Protein AF-Q9PQ73-F1 (af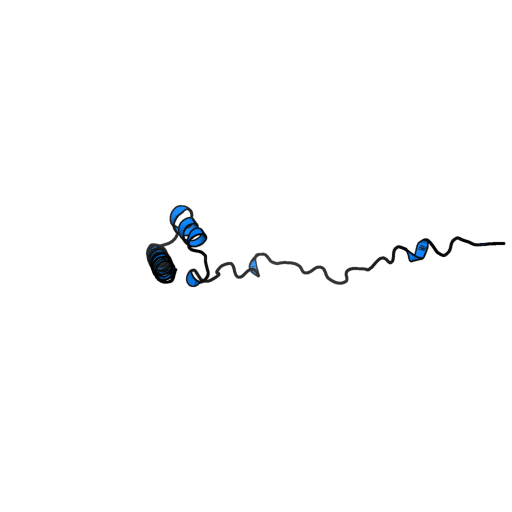db_monomer_lite)

Secondary structure (DSSP, 8-state):
---TTSSSTTS-------------GGGS-----GGGS-HHHHHHHHHHS---HHHHHHHHHHHHHHHHH-

Sequence (70 aa):
MSDKKSDFEKLFERSKVQETSIFDINDIDEQKPYEEHSIEELSYILEYEKIDKKTREKIKKIIKEKQQNL

Foldseek 3Di:
DDPPPPPVVVVDDPDDPPDDDDDDPVVPPVCDDLLPDDLVVLVCCLPPNDDDPVVNVVSVVSNVVVVVVD

Structure (mmCIF, N/CA/C/O backbone):
data_AF-Q9PQ73-F1
#
_entry.id   AF-Q9PQ73-F1
#
loop_
_atom_site.group_PDB
_atom_site.id
_atom_site.type_symbol
_atom_site.label_atom_id
_atom_site.label_alt_id
_atom_site.label_comp_id
_atom_site.label_asym_id
_atom_site.label_entity_id
_atom_site.label_seq_id
_atom_site.pdbx_PDB_ins_code
_atom_site.Cartn_x
_atom_site.Cartn_y
_atom_site.Cartn_z
_atom_site.occupancy
_atom_site.B_iso_or_equiv
_atom_site.auth_seq_id
_atom_site.auth_comp_id
_atom_site.auth_asym_id
_atom_site.auth_atom_id
_atom_site.pdbx_PDB_model_num
ATOM 1 N N . MET A 1 1 ? 57.518 -45.542 -8.273 1.00 43.84 1 MET A N 1
ATOM 2 C CA . MET A 1 1 ? 57.584 -44.603 -7.135 1.00 43.84 1 MET A CA 1
ATOM 3 C C . MET A 1 1 ? 56.310 -43.781 -7.168 1.00 43.84 1 MET A C 1
ATOM 5 O O . MET A 1 1 ? 55.895 -43.408 -8.251 1.00 43.84 1 MET A O 1
ATOM 9 N N . SER A 1 2 ? 55.628 -43.649 -6.031 1.00 53.88 2 SER A N 1
ATOM 10 C CA . SER A 1 2 ? 54.261 -43.128 -5.932 1.00 53.88 2 SER A CA 1
ATOM 11 C C . SER A 1 2 ? 54.145 -41.642 -6.266 1.00 53.88 2 SER A C 1
ATOM 13 O O . SER A 1 2 ? 54.412 -40.800 -5.410 1.00 53.88 2 SER A O 1
ATOM 15 N N . ASP A 1 3 ? 53.608 -41.327 -7.440 1.00 57.62 3 ASP A N 1
ATOM 16 C CA . ASP A 1 3 ? 53.042 -40.012 -7.748 1.00 57.62 3 ASP A CA 1
ATOM 17 C C . ASP A 1 3 ? 51.657 -39.877 -7.090 1.00 57.62 3 ASP A C 1
ATOM 19 O O . ASP A 1 3 ? 50.612 -39.844 -7.733 1.00 57.62 3 ASP A O 1
ATOM 23 N N . LYS A 1 4 ? 51.636 -39.806 -5.753 1.00 57.19 4 LYS A N 1
ATOM 24 C CA . LYS A 1 4 ? 50.441 -39.491 -4.943 1.00 57.19 4 LYS A CA 1
ATOM 25 C C . LYS A 1 4 ? 50.081 -37.994 -5.016 1.00 57.19 4 LYS A C 1
ATOM 27 O O . LYS A 1 4 ? 49.826 -37.362 -3.996 1.00 57.19 4 LYS A O 1
ATOM 32 N N . LYS A 1 5 ? 50.091 -37.397 -6.211 1.00 57.81 5 LYS A N 1
ATOM 33 C CA . LYS A 1 5 ? 49.678 -35.995 -6.426 1.00 57.81 5 LYS A CA 1
ATOM 34 C C . LYS A 1 5 ? 48.350 -35.836 -7.172 1.00 57.81 5 LYS A C 1
ATOM 36 O O . LYS A 1 5 ? 47.942 -34.709 -7.403 1.00 57.81 5 LYS A O 1
ATOM 41 N N . SER A 1 6 ? 47.652 -36.923 -7.504 1.00 60.84 6 SER A N 1
ATOM 42 C CA . SER A 1 6 ? 46.461 -36.839 -8.365 1.00 60.84 6 SER A CA 1
ATOM 43 C C . SER A 1 6 ? 45.127 -36.626 -7.636 1.00 60.84 6 SER A C 1
ATOM 45 O O . SER A 1 6 ? 44.165 -36.219 -8.286 1.00 60.84 6 SER A O 1
ATOM 47 N N . ASP A 1 7 ? 45.022 -36.900 -6.333 1.00 61.94 7 ASP A N 1
ATOM 48 C CA . ASP A 1 7 ? 43.698 -36.922 -5.684 1.00 61.94 7 ASP A CA 1
ATOM 49 C C . ASP A 1 7 ? 43.244 -35.548 -5.176 1.00 61.94 7 ASP A C 1
ATOM 51 O O . ASP A 1 7 ? 42.047 -35.296 -5.061 1.00 61.94 7 ASP A O 1
ATOM 55 N N . PHE A 1 8 ? 44.176 -34.626 -4.915 1.00 60.88 8 PHE A N 1
ATOM 56 C CA . PHE A 1 8 ? 43.830 -33.313 -4.361 1.00 60.88 8 PHE A CA 1
ATOM 57 C C . PHE A 1 8 ? 43.220 -32.368 -5.409 1.00 60.88 8 PHE A C 1
ATOM 59 O 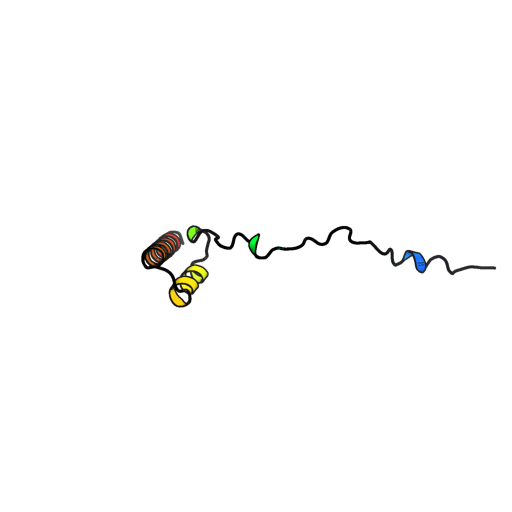O . PHE A 1 8 ? 42.357 -31.558 -5.083 1.00 60.88 8 PHE A O 1
ATOM 66 N N . GLU A 1 9 ? 43.613 -32.499 -6.680 1.00 59.78 9 GLU A N 1
ATOM 67 C CA . GLU A 1 9 ? 43.090 -31.661 -7.772 1.00 59.78 9 GLU A CA 1
ATOM 68 C C . GLU A 1 9 ? 41.627 -31.971 -8.119 1.00 59.78 9 GLU A C 1
ATOM 70 O O . GLU A 1 9 ? 40.933 -31.108 -8.650 1.00 59.78 9 GLU A O 1
ATOM 75 N N . LYS A 1 10 ? 41.121 -33.158 -7.757 1.00 62.00 10 LYS A N 1
ATOM 76 C CA . LYS A 1 10 ? 39.710 -33.526 -7.958 1.00 62.00 10 LYS A CA 1
ATOM 77 C C . LYS A 1 10 ? 38.769 -33.003 -6.875 1.00 62.00 10 LYS A C 1
ATOM 79 O O . LYS A 1 10 ? 37.560 -33.074 -7.055 1.00 62.00 10 LYS A O 1
ATOM 84 N N . LEU A 1 11 ? 39.287 -32.493 -5.754 1.00 70.31 11 LEU A N 1
ATOM 85 C CA . LEU A 1 11 ? 38.434 -32.078 -4.635 1.00 70.31 11 LEU A CA 1
ATOM 86 C C . LEU A 1 11 ? 37.665 -30.780 -4.929 1.00 70.31 11 LEU A C 1
ATOM 88 O O . LEU A 1 11 ? 36.629 -30.525 -4.322 1.00 70.31 11 LEU A O 1
ATOM 92 N N . PHE A 1 12 ? 38.151 -29.971 -5.873 1.00 73.56 12 PHE A N 1
ATOM 93 C CA . PHE A 1 12 ? 37.543 -28.694 -6.228 1.00 73.56 12 PHE A CA 1
ATOM 94 C C . PHE A 1 12 ? 37.317 -28.611 -7.736 1.00 73.56 12 PHE A C 1
ATOM 96 O O . PHE A 1 12 ? 38.112 -28.029 -8.476 1.00 73.56 12 PHE A O 1
ATOM 103 N N . GLU A 1 13 ? 36.199 -29.162 -8.204 1.00 71.88 13 GLU A N 1
ATOM 104 C CA . GLU A 1 13 ? 35.710 -28.854 -9.544 1.00 71.88 13 GLU A CA 1
ATOM 105 C C . GLU A 1 13 ? 35.192 -27.414 -9.573 1.00 71.88 13 GLU A C 1
ATOM 107 O O . GLU A 1 13 ? 34.228 -27.042 -8.901 1.00 71.88 13 GLU A O 1
ATOM 112 N N . ARG A 1 14 ? 35.853 -26.567 -10.364 1.00 72.50 14 ARG A N 1
ATOM 113 C CA . ARG A 1 14 ? 35.374 -25.212 -10.640 1.00 72.50 14 ARG A CA 1
ATOM 114 C C . ARG A 1 14 ? 34.149 -25.306 -11.547 1.00 72.50 14 ARG A C 1
ATOM 116 O O . ARG A 1 14 ? 34.286 -25.310 -12.768 1.00 72.50 14 ARG A O 1
ATOM 123 N N . SER A 1 15 ? 32.957 -25.356 -10.960 1.00 73.44 15 SER A N 1
ATOM 124 C CA . SER A 1 15 ? 31.721 -25.125 -11.709 1.00 73.44 15 SER A CA 1
ATOM 125 C C . SER A 1 15 ? 31.690 -23.670 -12.170 1.00 73.44 15 SER A C 1
ATOM 127 O O . SER A 1 15 ? 31.643 -22.745 -11.360 1.00 73.44 15 SER A O 1
ATOM 129 N N . LYS A 1 16 ? 31.768 -23.454 -13.485 1.00 70.19 16 LYS A N 1
ATOM 130 C CA . LYS A 1 16 ? 31.525 -22.138 -14.078 1.00 70.19 16 LYS A CA 1
ATOM 131 C C . LYS A 1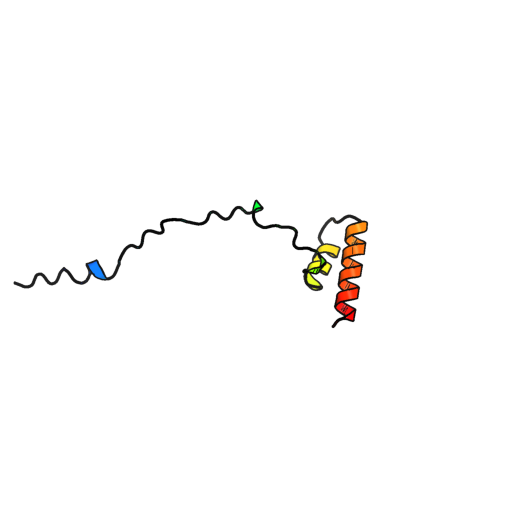 16 ? 30.019 -21.900 -14.082 1.00 70.19 16 LYS A C 1
ATOM 133 O O . LYS A 1 16 ? 29.288 -22.638 -14.736 1.00 70.19 16 LYS A O 1
ATOM 138 N N . VAL A 1 17 ? 29.572 -20.873 -13.368 1.00 71.69 17 VAL A N 1
ATOM 139 C CA . VAL A 1 17 ? 28.198 -20.369 -13.469 1.00 71.69 17 VAL A CA 1
ATOM 140 C C . VAL A 1 17 ? 28.051 -19.770 -14.869 1.00 71.69 17 VAL A C 1
ATOM 142 O O . VAL A 1 17 ? 28.751 -18.815 -15.196 1.00 71.69 17 VAL A O 1
ATOM 145 N N . GLN A 1 18 ? 27.236 -20.394 -15.724 1.00 67.12 18 GLN A N 1
ATOM 146 C CA . GLN A 1 18 ? 27.071 -19.964 -17.119 1.00 67.12 18 GLN A CA 1
ATOM 147 C C . GLN A 1 18 ? 26.266 -18.665 -17.225 1.00 67.12 18 GLN A C 1
ATOM 149 O O . GLN A 1 18 ? 26.531 -17.865 -18.117 1.00 67.12 18 GLN A O 1
ATOM 154 N N . GLU A 1 19 ? 25.335 -18.427 -16.300 1.00 68.88 19 GLU A N 1
ATOM 155 C CA . GLU A 1 19 ? 24.418 -17.292 -16.351 1.00 68.88 19 GLU A CA 1
ATOM 156 C C . GLU A 1 19 ? 24.170 -16.763 -14.937 1.00 68.88 19 GLU A C 1
ATOM 158 O O . GLU A 1 19 ? 23.756 -17.496 -14.039 1.00 68.88 19 GLU A O 1
ATOM 163 N N . THR A 1 20 ? 24.448 -15.481 -14.722 1.00 68.31 20 THR A N 1
ATOM 164 C CA . THR A 1 20 ? 23.965 -14.746 -13.553 1.00 68.31 20 THR A CA 1
ATOM 165 C C . THR A 1 20 ? 22.710 -14.011 -13.990 1.00 68.31 20 THR A C 1
ATOM 167 O O . THR A 1 20 ? 22.807 -13.10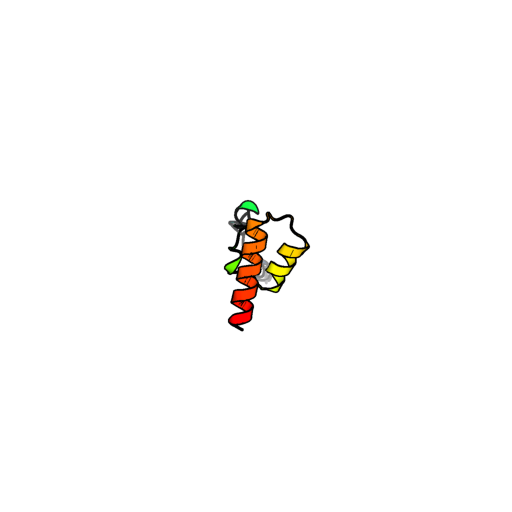7 -14.820 1.00 68.31 20 THR A O 1
ATOM 170 N N . SER A 1 21 ? 21.541 -14.400 -13.476 1.00 73.75 21 SER A N 1
ATOM 171 C CA . SER A 1 21 ? 20.300 -13.664 -13.722 1.00 73.75 21 SER A CA 1
ATOM 172 C C . SER A 1 21 ? 20.491 -12.215 -13.277 1.00 73.75 21 SER A C 1
ATOM 174 O O . SER A 1 21 ? 20.767 -11.945 -12.107 1.00 73.75 21 SER A O 1
ATOM 176 N N . ILE A 1 22 ? 20.411 -11.292 -14.231 1.00 69.94 22 ILE A N 1
ATOM 177 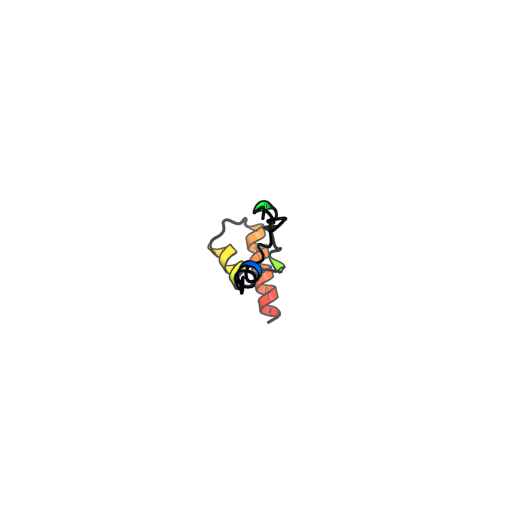C CA . ILE A 1 22 ? 20.407 -9.860 -13.954 1.00 69.94 22 ILE A CA 1
ATOM 178 C C . ILE A 1 22 ? 18.985 -9.549 -13.508 1.00 69.94 22 ILE A C 1
ATOM 180 O O . ILE A 1 22 ? 18.061 -9.604 -14.311 1.00 69.94 22 ILE A O 1
ATOM 184 N N . PHE A 1 23 ? 18.809 -9.300 -12.215 1.00 67.31 23 PHE A N 1
ATOM 185 C CA . PHE A 1 23 ? 17.548 -8.795 -11.694 1.00 67.31 23 PHE A CA 1
ATOM 186 C C . PHE A 1 23 ? 17.448 -7.317 -12.077 1.00 67.31 23 PHE A C 1
ATOM 188 O O . PHE A 1 23 ? 18.218 -6.502 -11.565 1.00 67.31 23 PHE A O 1
ATOM 195 N N . ASP A 1 24 ? 16.545 -6.980 -12.996 1.00 68.00 24 ASP A N 1
ATOM 196 C CA . ASP A 1 24 ? 16.148 -5.593 -13.212 1.00 68.00 24 ASP A CA 1
ATOM 197 C C . ASP A 1 24 ? 15.140 -5.222 -12.118 1.00 68.00 24 ASP A C 1
ATOM 199 O O . ASP A 1 24 ? 14.137 -5.905 -11.920 1.00 68.00 24 ASP A O 1
ATOM 203 N N . ILE A 1 25 ? 15.416 -4.158 -11.366 1.00 65.75 25 ILE A N 1
ATOM 204 C CA . ILE A 1 25 ? 14.495 -3.680 -10.327 1.00 65.75 25 ILE A CA 1
ATOM 205 C C . ILE A 1 25 ? 13.151 -3.249 -10.929 1.00 65.75 25 ILE A C 1
ATOM 207 O O . ILE A 1 25 ? 12.137 -3.333 -10.252 1.00 65.75 25 ILE A O 1
ATOM 211 N N . ASN A 1 26 ? 13.134 -2.877 -12.214 1.00 63.31 26 ASN A N 1
ATOM 212 C CA . ASN A 1 26 ? 11.914 -2.531 -12.938 1.00 63.31 26 ASN A CA 1
ATOM 213 C C . ASN A 1 26 ? 11.080 -3.762 -13.350 1.00 63.31 26 ASN A C 1
ATOM 215 O O . ASN A 1 26 ? 9.909 -3.594 -13.682 1.00 63.31 26 ASN A O 1
ATOM 219 N N . ASP A 1 27 ? 11.661 -4.974 -13.346 1.00 62.38 27 ASP A N 1
ATOM 220 C CA . ASP A 1 27 ? 10.929 -6.237 -13.576 1.00 62.38 27 ASP A CA 1
ATOM 221 C C . ASP A 1 27 ? 10.183 -6.704 -12.319 1.00 62.38 27 ASP A C 1
ATOM 223 O O . ASP A 1 27 ? 9.317 -7.583 -12.386 1.00 62.38 27 ASP A O 1
ATOM 227 N N . ILE A 1 28 ? 10.503 -6.128 -11.156 1.00 57.91 28 ILE A N 1
ATOM 228 C CA . ILE A 1 28 ? 9.619 -6.228 -10.005 1.00 57.91 28 ILE A CA 1
ATOM 229 C C . ILE A 1 28 ? 8.402 -5.403 -10.392 1.00 57.91 28 ILE A C 1
ATOM 231 O O . ILE A 1 28 ? 8.471 -4.182 -10.463 1.00 57.91 28 ILE A O 1
ATOM 235 N N . ASP A 1 29 ? 7.299 -6.082 -10.685 1.00 56.81 29 ASP A N 1
ATOM 236 C CA . ASP A 1 29 ? 5.992 -5.459 -10.832 1.00 56.81 29 ASP A CA 1
ATOM 237 C C . ASP A 1 29 ? 5.661 -4.805 -9.475 1.00 56.81 29 ASP A C 1
ATOM 239 O O . ASP A 1 29 ? 5.096 -5.425 -8.573 1.00 56.81 29 ASP A O 1
ATOM 243 N N . GLU A 1 30 ? 6.150 -3.575 -9.269 1.00 57.75 30 GLU A N 1
ATOM 244 C CA . GLU A 1 30 ? 6.144 -2.857 -7.985 1.00 57.75 30 GLU A CA 1
ATOM 245 C C . GLU A 1 30 ? 4.717 -2.597 -7.485 1.00 57.75 30 GLU A C 1
ATOM 247 O O . GLU A 1 30 ? 4.512 -2.192 -6.343 1.00 57.75 30 GLU A O 1
ATOM 252 N N . GLN A 1 31 ? 3.706 -2.848 -8.316 1.00 62.12 31 GLN A N 1
ATOM 253 C CA . GLN A 1 31 ? 2.314 -2.572 -8.004 1.00 62.12 31 GLN A CA 1
ATOM 254 C C . GLN A 1 31 ? 1.529 -3.858 -7.802 1.00 62.12 31 GLN A C 1
ATOM 256 O O . GLN A 1 31 ? 0.519 -4.112 -8.463 1.00 62.12 31 GLN A O 1
ATOM 261 N N . LYS A 1 32 ? 1.951 -4.647 -6.811 1.00 72.00 32 LYS A N 1
ATOM 262 C CA . LYS A 1 32 ? 1.056 -5.628 -6.201 1.00 72.00 32 LYS A CA 1
ATOM 263 C C . LYS A 1 32 ? -0.284 -4.933 -5.883 1.00 72.00 32 LYS A C 1
ATOM 265 O O . LYS A 1 32 ? -0.281 -3.843 -5.301 1.00 72.00 32 LYS A O 1
ATOM 270 N N . PRO A 1 33 ? -1.440 -5.499 -6.276 1.00 83.44 33 PRO A N 1
ATOM 271 C CA . PRO A 1 33 ? -2.724 -4.866 -6.003 1.00 83.44 33 PRO A CA 1
ATOM 272 C C . PRO A 1 33 ? -2.891 -4.619 -4.500 1.00 83.44 33 PRO A C 1
ATOM 274 O O . PRO A 1 33 ? -2.592 -5.501 -3.693 1.00 83.44 33 PRO A O 1
ATOM 277 N N . TYR A 1 34 ? -3.414 -3.452 -4.104 1.00 84.50 34 TYR A N 1
ATOM 278 C CA . TYR A 1 34 ? -3.688 -3.118 -2.694 1.00 84.50 34 TYR A CA 1
ATOM 279 C C . TYR A 1 34 ? -4.489 -4.212 -1.965 1.00 84.50 34 TYR A C 1
ATOM 281 O O . TYR A 1 34 ? -4.340 -4.423 -0.767 1.00 84.50 34 TYR A O 1
ATOM 289 N N . GLU A 1 35 ? -5.327 -4.945 -2.690 1.00 86.25 35 GLU A N 1
ATOM 290 C CA . GLU A 1 35 ? -6.122 -6.063 -2.197 1.00 86.25 35 GLU A CA 1
ATOM 291 C C . GLU A 1 35 ? -5.272 -7.221 -1.647 1.00 86.25 35 GLU A C 1
ATOM 293 O O . GLU A 1 35 ? -5.707 -7.934 -0.740 1.00 86.25 35 GLU A O 1
ATOM 298 N N . GLU A 1 36 ? -4.046 -7.397 -2.131 1.00 86.88 36 GLU A N 1
ATOM 299 C CA . GLU A 1 36 ? -3.145 -8.469 -1.710 1.00 86.88 36 GLU A CA 1
ATOM 300 C C . GLU A 1 36 ? -2.167 -8.053 -0.597 1.00 86.88 36 GLU A C 1
ATOM 302 O O . GLU A 1 36 ? -1.494 -8.912 -0.023 1.00 86.88 36 GLU A O 1
ATOM 307 N N . HIS A 1 37 ? -2.097 -6.763 -0.266 1.00 87.44 37 HIS A N 1
ATOM 308 C CA . HIS A 1 37 ? -1.276 -6.250 0.831 1.00 87.44 37 HIS A CA 1
ATOM 309 C C . HIS A 1 37 ? -1.866 -6.592 2.201 1.00 87.44 37 HIS A C 1
ATOM 311 O O . HIS A 1 37 ? -3.087 -6.695 2.364 1.00 87.44 37 HIS A O 1
ATOM 317 N N . SER A 1 38 ? -1.022 -6.770 3.214 1.00 89.81 38 SER A N 1
ATOM 318 C CA . SER A 1 38 ? -1.490 -6.971 4.589 1.00 89.81 38 SER A CA 1
ATOM 319 C C . SER A 1 38 ? -2.149 -5.697 5.143 1.00 89.81 38 SER A C 1
ATOM 321 O O . SER A 1 38 ? -1.960 -4.597 4.624 1.00 89.81 38 SER A O 1
ATOM 323 N N . ILE A 1 39 ? -2.941 -5.818 6.215 1.00 91.00 39 ILE A N 1
ATOM 324 C CA . ILE A 1 39 ? -3.527 -4.637 6.876 1.00 91.00 39 ILE A CA 1
ATOM 325 C C . ILE A 1 39 ? -2.421 -3.682 7.361 1.00 91.00 39 ILE A C 1
ATOM 327 O O . ILE A 1 39 ? -2.596 -2.465 7.308 1.00 91.00 39 ILE A O 1
ATOM 331 N N . GLU A 1 40 ? -1.285 -4.223 7.802 1.00 91.69 40 GLU A N 1
ATOM 332 C CA . GLU A 1 40 ? -0.126 -3.464 8.283 1.00 91.69 40 GLU A CA 1
ATOM 333 C C . GLU A 1 40 ? 0.540 -2.689 7.141 1.00 91.69 40 GLU A C 1
ATOM 335 O O . GLU A 1 40 ? 0.746 -1.484 7.268 1.00 91.69 40 GLU A O 1
ATOM 340 N N . GLU A 1 41 ? 0.779 -3.338 5.997 1.00 89.44 41 GLU A N 1
ATOM 341 C CA . GLU A 1 41 ? 1.323 -2.698 4.790 1.00 89.44 41 GLU A CA 1
ATOM 342 C C . GLU A 1 41 ? 0.395 -1.590 4.279 1.00 89.44 41 GLU A C 1
ATOM 344 O O . GLU A 1 41 ? 0.828 -0.476 3.998 1.00 89.44 41 GLU A O 1
ATOM 349 N N . LEU A 1 42 ? -0.912 -1.858 4.225 1.00 91.81 42 LEU A N 1
ATOM 350 C CA . LEU A 1 42 ? -1.904 -0.863 3.824 1.00 91.81 42 LEU A CA 1
ATOM 351 C C . LEU A 1 42 ? -1.966 0.324 4.793 1.00 91.81 42 LEU A C 1
ATOM 353 O O . LEU A 1 42 ? -2.146 1.464 4.364 1.00 91.81 42 LEU A O 1
ATOM 357 N N . SER A 1 43 ? -1.812 0.073 6.094 1.00 91.25 43 SER A N 1
ATOM 358 C CA . SER A 1 43 ? -1.762 1.131 7.109 1.00 91.25 43 SER A CA 1
ATOM 359 C C . SER A 1 43 ? -0.494 1.973 6.971 1.00 91.25 43 SER A C 1
ATOM 361 O O . SER A 1 43 ? -0.576 3.197 7.037 1.00 91.25 43 SER A O 1
ATOM 363 N N . TYR A 1 44 ? 0.646 1.337 6.685 1.00 92.75 44 TYR A N 1
ATOM 364 C CA . TYR A 1 44 ? 1.900 2.023 6.384 1.00 92.75 44 TYR A CA 1
ATOM 365 C C . TYR A 1 44 ? 1.750 2.959 5.176 1.00 92.75 44 TYR A C 1
ATOM 367 O O . TYR A 1 44 ? 2.085 4.139 5.265 1.00 92.75 44 TYR A O 1
ATOM 375 N N . ILE A 1 45 ? 1.149 2.482 4.081 1.00 89.69 45 ILE A N 1
ATOM 376 C CA . ILE A 1 45 ? 0.891 3.295 2.880 1.00 89.69 45 ILE A CA 1
ATOM 377 C C . ILE A 1 45 ? 0.004 4.507 3.215 1.00 89.69 45 ILE A C 1
ATOM 379 O O . ILE A 1 45 ? 0.271 5.622 2.774 1.00 89.69 45 ILE A O 1
ATOM 383 N N . LEU A 1 46 ? -1.038 4.327 4.036 1.00 91.19 46 LEU A N 1
ATOM 384 C CA . LEU A 1 46 ? -1.930 5.422 4.444 1.00 91.19 46 LEU A CA 1
ATOM 385 C C . LEU A 1 46 ? -1.243 6.513 5.278 1.00 91.19 46 LEU A C 1
ATOM 387 O O . LEU A 1 46 ? -1.734 7.650 5.292 1.00 91.19 46 LEU A O 1
ATOM 391 N N . GLU A 1 47 ? -0.196 6.158 6.019 1.00 91.31 47 GLU A N 1
ATOM 392 C CA . GLU A 1 47 ? 0.486 7.043 6.963 1.00 91.31 47 GLU A CA 1
ATOM 393 C C . GLU A 1 47 ? 1.723 7.709 6.353 1.00 91.31 47 GLU A C 1
ATOM 395 O O . GLU A 1 47 ? 1.947 8.901 6.578 1.00 91.31 47 GLU A O 1
ATOM 400 N N . TYR A 1 48 ? 2.487 6.974 5.541 1.00 91.25 48 TYR A N 1
ATOM 401 C CA . TYR A 1 48 ? 3.799 7.410 5.062 1.00 91.25 48 TYR A CA 1
ATOM 402 C C . TYR A 1 48 ? 3.843 7.748 3.571 1.00 91.25 48 TYR A C 1
ATOM 404 O O . TYR A 1 48 ? 4.648 8.593 3.169 1.00 91.25 48 TYR A O 1
ATOM 412 N N . GLU A 1 49 ? 2.980 7.156 2.743 1.00 88.62 49 GLU A N 1
ATOM 413 C CA . GLU A 1 49 ? 3.001 7.411 1.304 1.00 88.62 49 GLU A CA 1
ATOM 414 C C . GLU A 1 49 ? 2.083 8.565 0.891 1.00 88.62 49 GLU A C 1
ATOM 416 O O . GLU A 1 49 ? 0.971 8.766 1.390 1.00 88.62 49 GLU A O 1
ATOM 421 N N . LYS A 1 50 ? 2.545 9.345 -0.091 1.00 87.88 50 LYS A N 1
ATOM 422 C CA . LYS A 1 50 ? 1.737 10.400 -0.710 1.00 87.88 50 LYS A CA 1
ATOM 423 C C . LYS A 1 50 ? 0.830 9.801 -1.774 1.00 87.88 50 LYS A C 1
ATOM 425 O O . LYS A 1 50 ? 1.145 9.825 -2.959 1.00 87.88 50 LYS A O 1
ATOM 430 N N . ILE A 1 51 ? -0.318 9.317 -1.331 1.00 86.75 51 ILE A N 1
ATOM 431 C CA . ILE A 1 51 ? -1.375 8.793 -2.196 1.00 86.75 51 ILE A CA 1
ATOM 432 C C . ILE A 1 51 ? -2.477 9.829 -2.441 1.00 86.75 51 ILE A C 1
ATOM 434 O O . ILE A 1 51 ? -2.711 10.745 -1.646 1.00 86.75 51 ILE A O 1
ATOM 438 N N . ASP A 1 52 ? -3.201 9.673 -3.543 1.00 91.44 52 ASP A N 1
ATOM 439 C CA . ASP A 1 52 ? -4.373 10.484 -3.844 1.00 91.44 52 ASP A CA 1
ATOM 440 C C . ASP A 1 52 ? -5.588 10.081 -2.987 1.00 91.44 52 ASP A C 1
ATOM 442 O O . ASP A 1 52 ? -5.663 9.001 -2.394 1.00 91.44 52 ASP A O 1
ATOM 446 N N . LYS A 1 53 ? -6.597 10.959 -2.931 1.00 91.44 53 LYS A N 1
ATOM 447 C CA . LYS A 1 53 ? -7.801 10.738 -2.114 1.00 91.44 53 LYS A CA 1
ATOM 448 C C . LYS A 1 53 ? -8.570 9.477 -2.525 1.00 91.44 53 LYS A C 1
ATOM 450 O O . LYS A 1 53 ? -9.128 8.811 -1.657 1.00 91.44 53 LYS A O 1
ATOM 455 N N . LYS A 1 54 ? -8.622 9.148 -3.821 1.00 90.38 54 LYS A N 1
ATOM 456 C CA . LYS A 1 54 ? -9.369 7.983 -4.311 1.00 90.38 54 LYS A CA 1
ATOM 457 C C . LYS A 1 54 ? -8.672 6.695 -3.882 1.00 90.38 54 LYS A C 1
ATOM 459 O O . LYS A 1 54 ? -9.341 5.804 -3.363 1.00 90.38 54 LYS A O 1
ATOM 464 N N . THR A 1 55 ? -7.348 6.634 -4.010 1.00 89.38 55 THR A N 1
ATOM 465 C CA . THR A 1 55 ? -6.549 5.506 -3.509 1.00 89.38 55 THR A CA 1
ATOM 466 C C . THR A 1 55 ? -6.634 5.383 -1.995 1.00 89.38 55 THR A C 1
ATOM 468 O O . THR A 1 55 ? -6.869 4.291 -1.488 1.00 89.38 55 THR A O 1
ATOM 471 N N . ARG A 1 56 ? -6.584 6.500 -1.257 1.00 92.25 56 ARG A N 1
ATOM 472 C CA . ARG A 1 56 ? -6.758 6.497 0.203 1.00 92.25 56 ARG A CA 1
ATOM 473 C C . ARG A 1 56 ? -8.080 5.864 0.638 1.00 92.25 56 ARG A C 1
ATOM 475 O O . ARG A 1 56 ? -8.102 5.038 1.547 1.00 92.25 56 ARG A O 1
ATOM 482 N N . GLU A 1 57 ? -9.183 6.243 -0.001 1.00 94.19 57 GLU A N 1
ATOM 483 C CA . GLU A 1 57 ? -10.500 5.668 0.299 1.00 94.19 57 GLU A CA 1
ATOM 484 C C . GLU A 1 57 ? -10.602 4.200 -0.141 1.00 94.19 57 GLU A C 1
ATOM 486 O O . GLU A 1 57 ? -11.184 3.388 0.580 1.00 94.19 57 GLU A O 1
ATOM 491 N N . LYS A 1 58 ? -9.974 3.831 -1.266 1.00 93.50 58 LYS A N 1
ATOM 492 C CA . LYS A 1 58 ? -9.868 2.434 -1.707 1.00 93.50 58 LYS A CA 1
ATOM 493 C C . LYS A 1 58 ? -9.148 1.576 -0.660 1.00 93.50 58 LYS A C 1
ATOM 495 O O . LYS A 1 58 ? -9.694 0.562 -0.239 1.00 93.50 58 LYS A O 1
ATOM 500 N N . ILE A 1 59 ? -7.978 2.009 -0.190 1.00 93.94 59 ILE A N 1
ATOM 501 C CA . ILE A 1 59 ? -7.186 1.289 0.815 1.00 93.94 59 ILE A CA 1
ATOM 502 C C . ILE A 1 59 ? -7.967 1.132 2.124 1.00 93.94 59 ILE A C 1
ATOM 504 O O . ILE A 1 59 ? -8.060 0.027 2.654 1.00 93.94 59 ILE A O 1
ATOM 508 N N . LYS A 1 60 ? -8.607 2.199 2.624 1.00 94.75 60 LYS A N 1
ATOM 509 C CA . LYS A 1 60 ? -9.459 2.108 3.824 1.00 94.75 60 LYS A CA 1
ATOM 510 C C . LYS A 1 60 ? -10.580 1.081 3.670 1.00 94.75 60 LYS A C 1
ATOM 512 O O . LYS A 1 60 ? -10.887 0.366 4.623 1.00 94.75 60 LYS A O 1
ATOM 517 N N . LYS A 1 61 ? -11.204 1.015 2.489 1.00 95.31 61 LYS A N 1
ATOM 518 C CA . LYS A 1 61 ? -12.249 0.030 2.198 1.00 95.31 61 LYS A CA 1
ATOM 519 C C . LYS A 1 61 ? -11.693 -1.395 2.256 1.00 95.31 61 LYS A C 1
ATOM 521 O O . LYS A 1 61 ? -12.296 -2.228 2.921 1.00 95.31 61 LYS A O 1
ATOM 526 N N . ILE A 1 62 ? -10.527 -1.636 1.655 1.00 94.25 62 ILE A N 1
ATOM 527 C CA . ILE A 1 62 ? -9.850 -2.943 1.684 1.00 94.25 62 ILE A CA 1
ATOM 528 C C . ILE A 1 62 ? -9.519 -3.350 3.125 1.00 94.25 62 ILE A C 1
A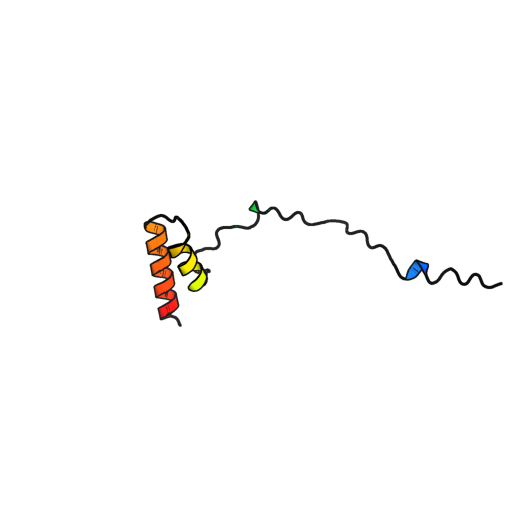TOM 530 O O . ILE A 1 62 ? -9.828 -4.468 3.527 1.00 94.25 62 ILE A O 1
ATOM 534 N N . ILE A 1 63 ? -8.950 -2.444 3.931 1.00 94.38 63 ILE A N 1
ATOM 535 C CA . ILE A 1 63 ? -8.660 -2.713 5.350 1.00 94.38 63 ILE A CA 1
ATOM 536 C C . ILE A 1 63 ? -9.938 -3.127 6.089 1.00 94.38 63 ILE A C 1
ATOM 538 O O . ILE A 1 63 ? -9.939 -4.132 6.797 1.00 94.38 63 ILE A O 1
ATOM 542 N N . LYS A 1 64 ? -11.036 -2.386 5.894 1.00 94.38 64 LYS A N 1
ATOM 543 C CA . LYS A 1 64 ? -12.324 -2.686 6.529 1.00 94.38 64 LYS A CA 1
ATOM 544 C C . LYS A 1 64 ? -12.867 -4.056 6.113 1.00 94.38 64 LYS A C 1
ATOM 546 O O . LYS A 1 64 ? -13.340 -4.794 6.969 1.00 94.38 64 LYS A O 1
ATOM 551 N N . GLU A 1 65 ? -12.796 -4.398 4.829 1.00 94.00 65 GLU A N 1
ATOM 552 C CA . GLU A 1 65 ? -13.225 -5.707 4.317 1.00 94.00 65 GLU A CA 1
ATOM 553 C C . GLU A 1 65 ? -12.376 -6.844 4.902 1.00 94.00 65 GLU A C 1
ATOM 555 O O . GLU A 1 65 ? -12.919 -7.856 5.337 1.00 94.00 65 GLU A O 1
ATOM 560 N N . LYS A 1 66 ? -11.052 -6.667 5.001 1.00 91.50 66 LYS A N 1
ATOM 561 C CA . LYS A 1 66 ? -10.166 -7.668 5.614 1.00 91.50 66 LYS A CA 1
ATOM 562 C C . LYS A 1 66 ? -10.440 -7.861 7.101 1.00 91.50 66 LYS A C 1
ATOM 564 O O . LYS A 1 66 ? -10.491 -8.995 7.554 1.00 91.50 66 LYS A O 1
ATOM 569 N N . GLN A 1 67 ? -10.665 -6.779 7.844 1.00 92.06 67 GLN A N 1
ATOM 570 C CA . GLN A 1 67 ? -11.014 -6.844 9.267 1.00 92.06 67 GLN A CA 1
ATOM 571 C C . GLN A 1 67 ? -12.366 -7.517 9.528 1.00 92.06 67 GLN A C 1
ATOM 573 O O . GLN A 1 67 ? -12.554 -8.080 10.596 1.00 92.06 67 GLN A O 1
ATOM 578 N N . GLN A 1 68 ? -13.308 -7.454 8.582 1.00 90.81 68 GLN A N 1
ATOM 579 C CA . GLN A 1 68 ? -14.597 -8.147 8.688 1.00 90.81 68 GLN A CA 1
ATOM 580 C C . GLN A 1 68 ? -14.504 -9.649 8.388 1.00 90.81 68 GLN A C 1
ATOM 582 O O . GLN A 1 68 ? -15.385 -10.396 8.804 1.00 90.81 68 GLN A O 1
ATOM 587 N N . ASN A 1 69 ? -13.469 -10.071 7.657 1.00 84.62 69 ASN A N 1
ATOM 588 C CA . ASN A 1 69 ? -13.233 -11.466 7.287 1.00 84.62 69 ASN A CA 1
ATOM 589 C C . ASN A 1 69 ? -12.287 -12.207 8.254 1.00 84.62 69 ASN A C 1
ATOM 591 O O . ASN A 1 69 ? -12.084 -13.408 8.067 1.00 84.62 69 ASN A O 1
ATOM 595 N N . LEU A 1 70 ? -11.688 -11.507 9.227 1.00 75.00 70 LEU A N 1
ATOM 596 C CA . LEU A 1 70 ? -10.908 -12.093 10.326 1.00 75.00 70 LEU A CA 1
ATOM 597 C C . LEU A 1 70 ? -11.826 -12.510 11.481 1.00 75.00 70 LEU A C 1
ATOM 599 O O . LEU A 1 70 ? -11.565 -13.590 12.053 1.00 75.00 70 LEU A O 1
#

Radius of gyration: 26.58 Å; chains: 1; bounding box: 72×55×27 Å

pLDDT: mean 78.45, std 14.02, range [43.84, 95.31]

Organism: Ureaplasma parvum serovar 3 (strain ATCC 700970) (NCBI:txid273119)